Protein AF-A0A3E0KEQ8-F1 (afdb_monomer_lite)

Structure (mmCIF, N/CA/C/O backbone):
data_AF-A0A3E0KEQ8-F1
#
_entry.id   AF-A0A3E0KEQ8-F1
#
loop_
_atom_site.group_PDB
_atom_site.id
_atom_site.type_symbol
_atom_site.label_atom_id
_atom_site.label_alt_id
_atom_site.label_comp_id
_atom_site.label_asym_id
_atom_site.label_entity_id
_atom_site.label_seq_id
_atom_site.pdbx_PDB_ins_code
_atom_site.Cartn_x
_atom_site.Cartn_y
_atom_site.Cartn_z
_atom_site.occupancy
_atom_site.B_iso_or_equiv
_atom_site.auth_seq_id
_atom_site.auth_comp_id
_atom_site.auth_asym_id
_atom_site.auth_atom_id
_atom_site.pdbx_PDB_model_num
ATOM 1 N N . LEU A 1 1 ? 26.742 -0.609 -14.782 1.00 61.47 1 LEU A N 1
ATOM 2 C CA . LEU A 1 1 ? 26.482 -0.891 -13.347 1.00 61.47 1 LEU A CA 1
ATOM 3 C C . LEU A 1 1 ? 25.338 -0.067 -12.730 1.00 61.47 1 LEU A C 1
ATOM 5 O O . LEU A 1 1 ? 24.798 -0.522 -11.737 1.00 61.47 1 LEU A O 1
ATOM 9 N N . ALA A 1 2 ? 24.926 1.085 -13.286 1.00 75.31 2 ALA A N 1
ATOM 10 C CA . ALA A 1 2 ? 23.874 1.932 -12.689 1.00 75.31 2 ALA A CA 1
ATOM 11 C C . ALA A 1 2 ? 22.419 1.467 -12.941 1.00 75.31 2 ALA A C 1
ATOM 13 O O . ALA A 1 2 ? 21.533 1.713 -12.128 1.00 75.31 2 ALA A O 1
ATOM 14 N N . LEU A 1 3 ? 22.155 0.785 -14.061 1.00 77.69 3 LEU A N 1
ATOM 15 C CA . LEU A 1 3 ? 20.799 0.361 -14.437 1.00 77.69 3 LEU A CA 1
ATOM 16 C C . LEU A 1 3 ? 20.188 -0.688 -13.474 1.00 77.69 3 LEU A C 1
ATOM 18 O O . LEU A 1 3 ? 19.030 -0.529 -13.088 1.00 77.69 3 LEU A O 1
ATOM 22 N N . PRO A 1 4 ? 20.929 -1.722 -13.018 1.00 77.94 4 PRO A N 1
ATOM 23 C CA . PRO A 1 4 ? 20.417 -2.686 -12.039 1.00 77.94 4 PRO A CA 1
ATOM 24 C C . PRO A 1 4 ? 20.110 -2.058 -10.672 1.00 77.94 4 PRO A C 1
ATOM 26 O O . PRO A 1 4 ? 19.103 -2.392 -10.050 1.00 77.94 4 PRO A O 1
ATOM 29 N N . SER A 1 5 ? 20.939 -1.117 -10.213 1.00 79.50 5 SER A N 1
ATOM 30 C CA . SER A 1 5 ? 20.749 -0.420 -8.936 1.00 79.50 5 SER A CA 1
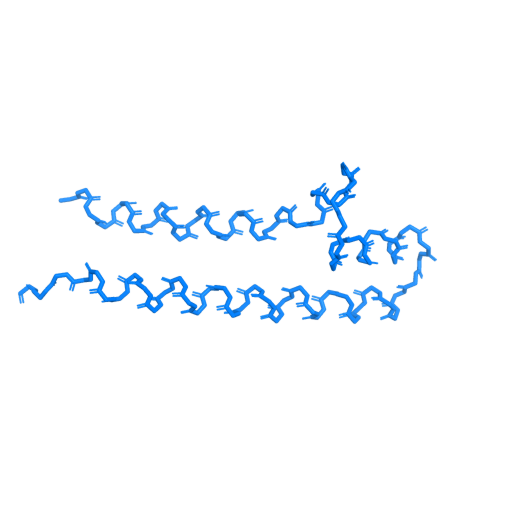ATOM 31 C C . SER A 1 5 ? 19.553 0.534 -8.962 1.00 79.50 5 SER A C 1
ATOM 33 O O . SER A 1 5 ? 18.809 0.590 -7.985 1.00 79.50 5 SER A O 1
ATOM 35 N N . LEU A 1 6 ? 19.289 1.203 -10.090 1.00 80.50 6 LEU A N 1
ATOM 36 C CA . LEU A 1 6 ? 18.061 1.987 -10.276 1.00 80.50 6 LEU A CA 1
ATOM 37 C C . LEU A 1 6 ? 16.799 1.110 -10.210 1.00 80.50 6 LEU A C 1
ATOM 39 O O . LEU A 1 6 ? 15.822 1.493 -9.570 1.00 80.50 6 LEU A O 1
ATOM 43 N N . ARG A 1 7 ? 16.827 -0.095 -10.798 1.00 75.38 7 ARG A N 1
ATOM 44 C CA . ARG A 1 7 ? 15.702 -1.051 -10.734 1.00 75.38 7 ARG A CA 1
ATOM 45 C C . ARG A 1 7 ? 15.434 -1.537 -9.309 1.00 75.38 7 ARG A C 1
ATOM 47 O O . ARG A 1 7 ? 14.280 -1.571 -8.885 1.00 75.38 7 ARG A O 1
ATOM 54 N N . ALA A 1 8 ? 16.489 -1.868 -8.564 1.00 80.50 8 ALA A N 1
ATOM 55 C CA . ALA A 1 8 ? 16.371 -2.245 -7.157 1.00 80.50 8 ALA A CA 1
ATOM 56 C C . ALA A 1 8 ? 15.793 -1.098 -6.308 1.00 80.50 8 ALA A C 1
ATOM 58 O O . ALA A 1 8 ? 14.930 -1.338 -5.463 1.00 80.50 8 ALA A O 1
ATOM 59 N N . GLY A 1 9 ? 16.215 0.142 -6.587 1.00 83.31 9 GLY A N 1
ATOM 60 C CA . GLY A 1 9 ? 15.692 1.347 -5.945 1.00 83.31 9 GLY A CA 1
ATOM 61 C C . GLY A 1 9 ? 14.197 1.550 -6.192 1.00 83.31 9 GLY A C 1
ATOM 62 O O . GLY A 1 9 ? 13.443 1.682 -5.234 1.00 83.31 9 GLY A O 1
ATOM 63 N N . VAL A 1 10 ? 13.744 1.495 -7.452 1.00 82.81 10 VAL A N 1
ATOM 64 C CA . VAL A 1 10 ? 12.316 1.647 -7.800 1.00 82.81 10 VAL A CA 1
ATOM 65 C C . VAL A 1 10 ? 11.461 0.585 -7.111 1.00 82.81 10 VAL A C 1
ATOM 67 O O . VAL A 1 10 ? 10.457 0.923 -6.489 1.00 82.81 10 VAL A O 1
ATOM 70 N N . ASN A 1 11 ? 11.886 -0.681 -7.151 1.00 82.56 11 ASN A N 1
ATOM 71 C CA . ASN A 1 11 ? 11.163 -1.763 -6.488 1.00 82.56 11 ASN A CA 1
ATOM 72 C C . ASN A 1 11 ? 11.052 -1.531 -4.970 1.00 82.56 11 ASN A C 1
ATOM 74 O O . ASN A 1 11 ? 9.978 -1.679 -4.389 1.00 82.56 11 ASN A O 1
ATOM 78 N N . GLN A 1 12 ? 12.140 -1.100 -4.319 1.00 82.38 12 GLN A N 1
ATOM 79 C CA . GLN A 1 12 ? 12.114 -0.778 -2.890 1.00 82.38 12 GLN A CA 1
ATOM 80 C C . GLN A 1 12 ? 11.227 0.424 -2.563 1.00 82.38 12 GLN A C 1
ATOM 82 O O . GLN A 1 12 ? 10.518 0.386 -1.556 1.00 82.38 12 GLN A O 1
ATOM 87 N N . THR A 1 13 ? 11.242 1.477 -3.381 1.00 85.12 13 THR A N 1
ATOM 88 C CA . THR A 1 13 ? 10.396 2.655 -3.161 1.00 85.12 13 THR A CA 1
ATOM 89 C C . THR A 1 13 ? 8.919 2.298 -3.269 1.00 85.12 13 THR A C 1
ATOM 91 O O . THR A 1 13 ? 8.150 2.695 -2.396 1.00 85.12 13 THR A O 1
ATOM 94 N N . THR A 1 14 ? 8.519 1.501 -4.264 1.00 83.12 14 THR A N 1
ATOM 95 C CA . THR A 1 14 ? 7.130 1.035 -4.396 1.00 83.12 14 THR A CA 1
ATOM 96 C C . THR A 1 14 ? 6.707 0.203 -3.188 1.00 83.12 14 THR A C 1
ATOM 98 O O . THR A 1 14 ? 5.672 0.479 -2.584 1.00 83.12 14 THR A O 1
ATOM 101 N N . MET A 1 15 ? 7.539 -0.75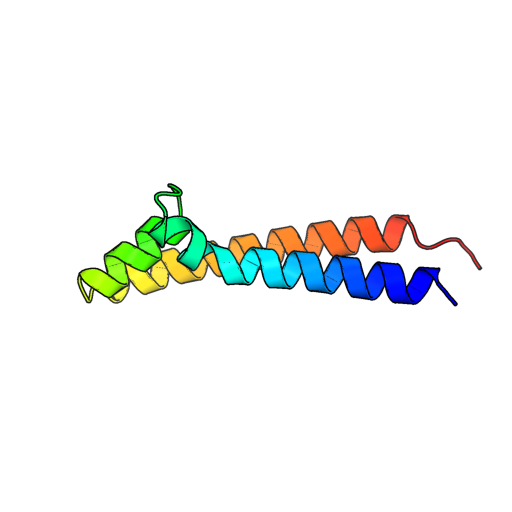3 -2.766 1.00 82.94 15 MET A N 1
ATOM 102 C CA . MET A 1 15 ? 7.247 -1.586 -1.595 1.00 82.94 15 MET A CA 1
ATOM 103 C C . MET A 1 15 ? 7.154 -0.759 -0.303 1.00 82.94 15 MET A C 1
ATOM 105 O O . MET A 1 15 ? 6.242 -0.966 0.498 1.00 82.94 15 MET A O 1
ATOM 109 N N . ARG A 1 16 ? 8.044 0.228 -0.109 1.00 82.62 16 ARG A N 1
ATOM 110 C CA . ARG A 1 16 ? 7.971 1.147 1.041 1.00 82.62 16 ARG A CA 1
ATOM 111 C C . ARG A 1 16 ? 6.743 2.051 1.003 1.00 82.62 16 ARG A C 1
ATOM 113 O O . ARG A 1 16 ? 6.166 2.306 2.055 1.00 82.62 16 ARG A O 1
ATOM 120 N N . ALA A 1 17 ? 6.341 2.532 -0.171 1.00 82.50 17 ALA A N 1
ATOM 121 C CA . ALA A 1 17 ? 5.151 3.366 -0.312 1.00 82.50 17 ALA A CA 1
ATOM 122 C C . ALA A 1 17 ? 3.877 2.594 0.068 1.00 82.50 17 ALA A C 1
ATOM 124 O O . ALA A 1 17 ? 3.025 3.130 0.773 1.00 82.50 17 ALA A O 1
ATOM 125 N N . LEU A 1 18 ? 3.781 1.317 -0.317 1.00 80.69 18 LEU A N 1
ATOM 126 C CA . LEU A 1 18 ? 2.655 0.448 0.040 1.00 80.69 18 LEU A CA 1
ATOM 127 C C . LEU A 1 18 ? 2.600 0.142 1.544 1.00 80.69 18 LEU A C 1
ATOM 129 O O . LEU A 1 18 ? 1.520 0.143 2.131 1.00 80.69 18 LEU A O 1
ATOM 133 N N . ALA A 1 19 ? 3.755 -0.037 2.192 1.00 82.19 19 ALA A N 1
ATOM 134 C CA . ALA A 1 19 ? 3.830 -0.233 3.643 1.00 82.19 19 ALA A CA 1
ATOM 135 C C . ALA A 1 19 ? 3.326 0.983 4.449 1.00 82.19 19 ALA A C 1
ATOM 137 O O . ALA A 1 19 ? 2.896 0.836 5.591 1.00 82.19 19 ALA A O 1
ATOM 138 N N . MET A 1 20 ? 3.344 2.180 3.856 1.00 89.12 20 MET A N 1
ATOM 139 C CA . MET A 1 20 ? 2.931 3.426 4.510 1.00 89.12 20 MET A CA 1
ATOM 140 C C . MET A 1 20 ? 1.433 3.735 4.391 1.00 89.12 20 MET A C 1
ATOM 142 O O . MET A 1 20 ? 0.994 4.767 4.899 1.00 89.12 20 MET A O 1
ATOM 146 N N . VAL A 1 21 ? 0.624 2.867 3.771 1.00 86.12 21 VAL A N 1
ATOM 147 C CA . VAL A 1 21 ? -0.795 3.170 3.506 1.00 86.12 21 VAL A CA 1
ATOM 148 C C . VAL A 1 21 ? -1.609 3.405 4.788 1.00 86.12 21 VAL A C 1
ATOM 150 O O . VAL A 1 21 ? -2.458 4.290 4.821 1.00 86.12 21 VAL A O 1
ATOM 153 N N . VAL A 1 22 ? -1.311 2.674 5.869 1.00 87.19 22 VAL A N 1
ATOM 154 C CA . VAL A 1 22 ? -1.995 2.827 7.169 1.00 87.19 22 VAL A CA 1
ATOM 155 C C . VAL A 1 22 ? -1.559 4.114 7.871 1.00 87.19 22 VAL A C 1
ATOM 157 O O . VAL A 1 22 ? -2.378 4.826 8.445 1.00 87.19 22 VAL A O 1
ATOM 160 N N . VAL A 1 23 ? -0.270 4.451 7.781 1.00 88.88 23 VAL A N 1
ATOM 161 C CA . VAL A 1 23 ? 0.279 5.674 8.384 1.00 88.88 23 VAL A CA 1
ATOM 162 C C . VAL A 1 23 ? -0.281 6.916 7.692 1.00 88.88 23 VAL A C 1
ATOM 164 O O . VAL A 1 23 ? -0.624 7.885 8.363 1.00 88.88 23 VAL A O 1
ATOM 167 N N . ALA A 1 24 ? -0.449 6.881 6.367 1.00 90.31 24 ALA A N 1
ATOM 168 C CA . ALA A 1 24 ? -1.084 7.968 5.623 1.00 90.31 24 ALA A CA 1
ATOM 169 C C . ALA A 1 24 ? -2.508 8.257 6.134 1.00 90.31 24 ALA A C 1
ATOM 171 O O . ALA A 1 24 ? -2.904 9.418 6.256 1.00 90.31 24 ALA A O 1
ATOM 172 N N . SER A 1 25 ? -3.259 7.218 6.506 1.00 90.81 25 SER A N 1
ATOM 173 C CA . SER A 1 25 ? -4.604 7.368 7.065 1.00 90.81 25 SER A CA 1
ATOM 174 C C . SER A 1 25 ? -4.632 7.992 8.459 1.00 90.81 25 SER A C 1
ATOM 176 O O . SER A 1 25 ? -5.610 8.652 8.797 1.00 90.81 25 SER A O 1
ATOM 178 N N . MET A 1 26 ? -3.545 7.909 9.234 1.00 90.81 26 MET A N 1
ATOM 179 C CA . MET A 1 26 ? -3.431 8.628 10.513 1.00 90.81 26 MET A CA 1
ATOM 180 C C . MET A 1 26 ? -3.366 10.156 10.336 1.00 90.81 26 MET A C 1
ATOM 182 O O . MET A 1 26 ? -3.671 10.887 11.273 1.00 90.81 26 MET A O 1
ATOM 186 N N . ILE A 1 27 ? -2.997 10.645 9.145 1.00 92.25 27 ILE A N 1
ATOM 187 C CA . ILE A 1 27 ? -2.907 12.080 8.805 1.00 92.25 27 ILE A CA 1
ATOM 188 C C . ILE A 1 27 ? -4.148 12.534 7.999 1.00 92.25 27 ILE A C 1
ATOM 190 O O . ILE A 1 27 ? -4.175 13.616 7.421 1.00 92.25 27 ILE A O 1
ATOM 194 N N . GLY A 1 28 ? -5.205 11.713 7.950 1.00 87.56 28 GLY A N 1
ATOM 195 C CA . GLY A 1 28 ? -6.479 12.054 7.305 1.00 87.56 28 GLY A CA 1
ATOM 196 C C . GLY A 1 28 ? -6.617 11.607 5.847 1.00 87.56 28 GLY A C 1
ATOM 197 O O . GLY A 1 28 ? -7.555 12.030 5.168 1.00 87.56 28 GLY A O 1
ATOM 198 N N . ALA A 1 29 ? -5.723 10.750 5.340 1.00 90.50 29 ALA A N 1
ATOM 199 C CA . ALA A 1 29 ? -5.920 10.127 4.033 1.00 90.50 29 ALA A CA 1
ATOM 200 C C . ALA A 1 29 ? -7.085 9.121 4.081 1.00 90.50 29 ALA A C 1
ATOM 202 O O . ALA A 1 29 ? -7.034 8.121 4.803 1.00 90.50 29 ALA A O 1
ATOM 203 N N . ARG A 1 30 ? -8.120 9.382 3.278 1.00 89.75 30 ARG A N 1
ATOM 204 C CA . ARG A 1 30 ? -9.304 8.520 3.154 1.00 89.75 30 ARG A CA 1
ATOM 205 C C . ARG A 1 30 ? -9.006 7.276 2.321 1.00 89.75 30 ARG A C 1
ATOM 207 O O . ARG A 1 30 ? -8.227 7.342 1.369 1.00 89.75 30 ARG A O 1
ATOM 214 N N . GLY A 1 31 ? -9.677 6.166 2.624 1.00 90.31 31 GLY A N 1
ATOM 215 C CA . GLY A 1 31 ? -9.608 4.933 1.829 1.00 90.31 31 GLY A CA 1
ATOM 216 C C . GLY A 1 31 ? -9.415 3.674 2.670 1.00 90.31 31 GLY A C 1
ATOM 217 O O . GLY A 1 31 ? -9.766 3.636 3.840 1.00 90.31 31 GLY A O 1
ATOM 218 N N . VAL A 1 32 ? -8.835 2.623 2.082 1.00 89.25 32 VAL A N 1
ATOM 219 C CA . VAL A 1 32 ? -8.723 1.307 2.747 1.00 89.25 32 VAL A CA 1
ATOM 220 C C . VAL A 1 32 ? -7.842 1.357 4.008 1.00 89.25 32 VAL A C 1
ATOM 222 O O . VAL A 1 32 ? -8.113 0.657 4.978 1.00 89.25 32 VAL A O 1
ATOM 225 N N . GLY A 1 33 ? -6.825 2.227 4.046 1.00 90.94 33 GLY A N 1
ATOM 226 C CA . GLY A 1 33 ? -5.999 2.429 5.244 1.00 90.94 33 GLY A CA 1
ATOM 227 C C . GLY A 1 33 ? -6.769 3.021 6.435 1.00 90.94 33 GLY A C 1
ATOM 228 O O . GLY A 1 33 ? -6.441 2.725 7.582 1.00 90.94 33 GLY A O 1
ATOM 229 N N . GLU A 1 34 ? -7.824 3.800 6.173 1.00 93.62 34 GLU A N 1
ATOM 230 C CA . GLU A 1 34 ? -8.701 4.385 7.195 1.00 93.62 34 GLU A CA 1
ATOM 231 C C . GLU A 1 34 ? -9.531 3.291 7.867 1.00 93.62 34 GLU A C 1
ATOM 233 O O . GLU A 1 34 ? -9.627 3.244 9.089 1.00 93.62 34 GLU A O 1
ATOM 238 N N . GLU A 1 35 ? -10.056 2.357 7.076 1.00 93.50 35 GLU A N 1
ATOM 239 C CA . GLU A 1 35 ? -10.809 1.198 7.559 1.00 93.50 35 GLU A CA 1
ATOM 240 C C . GLU A 1 35 ? -9.956 0.296 8.464 1.00 93.50 35 GLU A C 1
ATOM 242 O O . GLU A 1 35 ? -10.401 -0.108 9.542 1.00 93.50 35 GLU A O 1
ATOM 247 N N . VAL A 1 36 ? -8.692 0.063 8.091 1.00 93.38 36 VAL A N 1
ATOM 248 C CA . VAL A 1 36 ? -7.722 -0.642 8.946 1.00 93.38 36 VAL A CA 1
ATOM 249 C C . VAL A 1 36 ? -7.500 0.129 10.252 1.00 93.38 36 VAL A C 1
ATOM 251 O O . VAL A 1 36 ? -7.604 -0.447 11.333 1.00 93.38 36 VAL A O 1
ATOM 254 N N . LEU A 1 37 ? -7.263 1.441 10.190 1.00 93.50 37 LEU A N 1
ATOM 255 C CA . LEU A 1 37 ? -7.038 2.258 11.385 1.00 93.50 37 LEU A CA 1
ATOM 256 C C . LEU A 1 37 ? -8.262 2.286 12.319 1.00 93.50 37 LEU A C 1
ATOM 258 O O . LEU A 1 37 ? -8.124 2.169 13.540 1.00 93.50 37 LEU A O 1
ATOM 262 N N . LEU A 1 38 ? -9.468 2.394 11.761 1.00 93.56 38 LEU A N 1
ATOM 263 C CA . LEU A 1 38 ? -10.725 2.385 12.510 1.00 93.56 38 LEU A CA 1
ATOM 264 C C . LEU A 1 38 ? -10.982 1.031 13.169 1.00 93.56 38 LEU A C 1
ATOM 266 O O . LEU A 1 38 ? -11.411 0.989 14.321 1.00 93.56 38 LEU A O 1
ATOM 270 N N . SER A 1 39 ? -10.700 -0.065 12.465 1.00 94.25 39 SER A N 1
ATOM 271 C CA . SER A 1 39 ? -10.866 -1.421 12.993 1.00 94.25 39 SER A CA 1
ATOM 272 C C . SER A 1 39 ? -9.945 -1.699 14.185 1.00 94.25 39 SER A C 1
ATOM 274 O O . SER A 1 39 ? -10.407 -2.220 15.199 1.00 94.25 39 SER A O 1
ATOM 276 N N . ILE A 1 40 ? -8.687 -1.240 14.129 1.00 93.31 40 ILE A N 1
ATOM 277 C CA . ILE A 1 40 ? -7.743 -1.298 15.256 1.00 93.31 40 ILE A CA 1
ATOM 278 C C . ILE A 1 40 ? -8.278 -0.469 16.427 1.00 93.31 40 ILE A C 1
ATOM 280 O O . ILE A 1 40 ? -8.336 -0.954 17.555 1.00 93.31 40 ILE A O 1
ATOM 284 N N . THR A 1 41 ? -8.722 0.760 16.154 1.00 92.12 41 THR A N 1
ATOM 285 C CA . THR A 1 41 ? -9.243 1.674 17.183 1.00 92.12 41 THR A CA 1
ATOM 286 C C . THR A 1 41 ? -10.482 1.114 17.890 1.00 92.12 41 THR A C 1
ATOM 288 O O . THR A 1 41 ? -10.671 1.338 19.083 1.00 92.12 41 THR A O 1
ATOM 291 N N . ARG A 1 42 ? -11.335 0.383 17.165 1.00 95.25 42 ARG A N 1
ATOM 292 C CA . ARG A 1 42 ? -12.588 -0.199 17.675 1.00 95.25 42 ARG A CA 1
ATOM 293 C C . ARG A 1 42 ? -12.449 -1.646 18.150 1.00 95.25 42 ARG A C 1
ATOM 295 O O . ARG A 1 42 ? -13.444 -2.212 18.590 1.00 95.25 42 ARG A O 1
ATOM 302 N N . LEU A 1 43 ? -11.251 -2.235 18.061 1.00 94.06 43 LEU A N 1
ATOM 303 C CA . LEU A 1 43 ? -10.994 -3.659 18.326 1.00 94.06 43 LEU A CA 1
ATOM 304 C C . LEU A 1 43 ? -11.899 -4.598 17.499 1.00 94.06 43 LEU A C 1
ATOM 306 O O . LEU A 1 43 ? -12.241 -5.700 17.926 1.00 94.06 43 LEU A O 1
ATOM 310 N N . ASP A 1 44 ? -12.275 -4.164 16.296 1.00 95.25 44 ASP A N 1
ATOM 311 C CA . ASP A 1 44 ? -13.122 -4.914 15.370 1.00 95.25 44 ASP A CA 1
ATOM 312 C C . ASP A 1 44 ? -12.248 -5.747 14.425 1.00 95.25 44 ASP A C 1
ATOM 314 O O . ASP A 1 44 ? -11.820 -5.302 13.358 1.00 95.25 44 ASP A O 1
ATOM 318 N N . ILE A 1 45 ? -11.956 -6.977 14.846 1.00 92.62 45 ILE A N 1
ATOM 319 C CA . ILE A 1 45 ? -11.065 -7.888 14.117 1.00 92.62 45 ILE A CA 1
ATOM 320 C C . ILE A 1 45 ? -11.660 -8.285 12.761 1.00 92.62 45 ILE A C 1
ATOM 322 O O . ILE A 1 45 ? -10.913 -8.429 11.794 1.00 92.62 45 ILE A O 1
ATO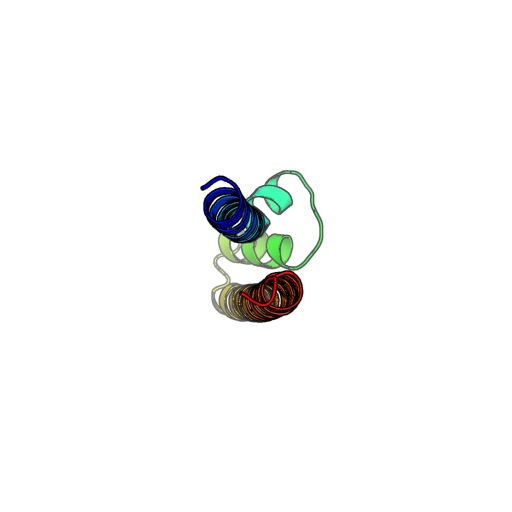M 326 N N . GLY A 1 46 ? -12.985 -8.446 12.668 1.00 94.94 46 GLY A N 1
ATOM 327 C CA . GLY A 1 46 ? -13.648 -8.852 11.426 1.00 94.94 46 GLY A CA 1
ATOM 328 C C . GLY A 1 46 ? -13.445 -7.810 10.331 1.00 94.94 46 GLY A C 1
ATOM 329 O O . GLY A 1 46 ? -12.940 -8.123 9.250 1.00 94.94 46 GLY A O 1
ATOM 330 N N . ARG A 1 47 ? -13.731 -6.547 10.660 1.00 93.56 47 ARG A N 1
ATOM 331 C CA . ARG A 1 47 ? -13.519 -5.413 9.754 1.00 93.56 47 ARG A CA 1
ATOM 332 C C . ARG A 1 47 ? -12.038 -5.188 9.444 1.00 93.56 47 ARG A C 1
ATOM 334 O O . ARG A 1 47 ? -11.687 -4.883 8.307 1.00 93.56 47 ARG A O 1
ATOM 341 N N . GLY A 1 48 ? -11.161 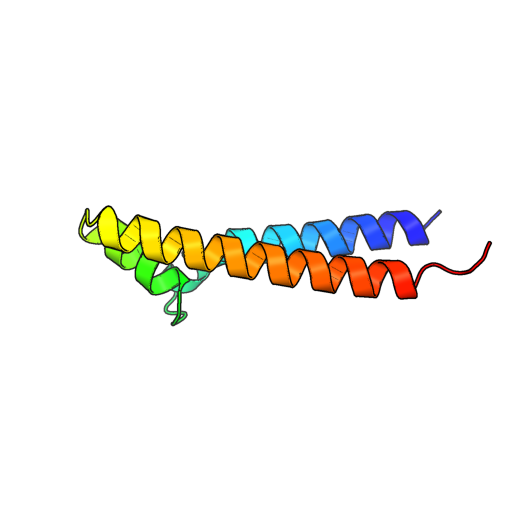-5.383 10.430 1.00 93.12 48 GLY A N 1
ATOM 342 C CA . GLY A 1 48 ? -9.715 -5.259 10.238 1.00 93.12 48 GLY A CA 1
ATOM 343 C C . GLY A 1 48 ? -9.131 -6.329 9.322 1.00 93.12 48 GLY A C 1
ATOM 344 O O . GLY A 1 48 ? -8.240 -6.036 8.525 1.00 93.12 48 GLY A O 1
ATOM 345 N N . PHE A 1 49 ? -9.666 -7.548 9.377 1.00 94.75 49 PHE A N 1
ATOM 346 C CA . PHE A 1 49 ? -9.265 -8.633 8.489 1.00 94.75 49 PHE A CA 1
AT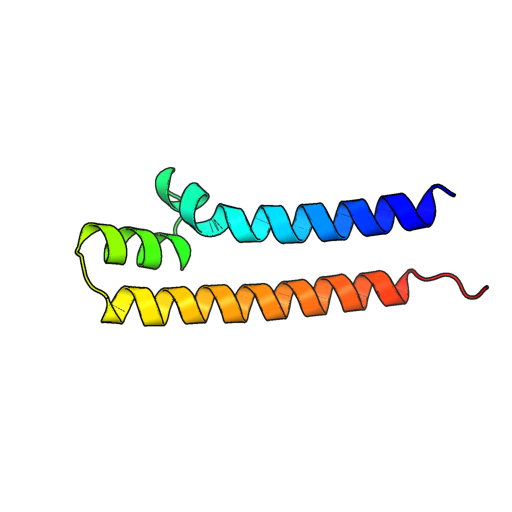OM 347 C C . PHE A 1 49 ? -9.689 -8.368 7.041 1.00 94.75 49 PHE A C 1
ATOM 349 O O . PHE A 1 49 ? -8.858 -8.479 6.141 1.00 94.75 49 PHE A O 1
ATOM 356 N N . GLU A 1 50 ? -10.943 -7.962 6.816 1.00 94.88 50 GLU A N 1
ATOM 357 C CA . GLU A 1 50 ? -11.451 -7.610 5.483 1.00 94.88 50 GLU A CA 1
ATOM 358 C C . GLU A 1 50 ? -10.647 -6.457 4.862 1.00 94.88 50 GLU A C 1
ATOM 360 O O . GLU A 1 50 ? -10.149 -6.570 3.737 1.00 94.88 50 GLU A O 1
ATOM 365 N N . ALA A 1 51 ? -10.439 -5.378 5.623 1.00 93.38 51 ALA A N 1
ATOM 366 C CA . ALA A 1 51 ? -9.665 -4.228 5.170 1.00 93.38 51 ALA A CA 1
ATOM 367 C C . ALA A 1 51 ? -8.192 -4.594 4.905 1.00 93.38 51 ALA A C 1
ATOM 369 O O . ALA A 1 51 ? -7.620 -4.181 3.894 1.00 93.38 51 ALA A O 1
ATOM 370 N N . GLY A 1 52 ? -7.580 -5.421 5.760 1.00 91.88 52 GLY A N 1
ATOM 371 C CA . GLY A 1 52 ? -6.220 -5.925 5.561 1.00 91.88 52 GLY A CA 1
ATOM 372 C C . GLY A 1 52 ? -6.077 -6.759 4.284 1.00 91.88 52 GLY A C 1
ATOM 373 O O . GLY A 1 52 ? -5.133 -6.557 3.519 1.00 91.88 52 GLY A O 1
ATOM 374 N N . LEU A 1 53 ? -7.040 -7.642 4.002 1.00 94.75 53 LEU A N 1
ATOM 375 C CA . LEU A 1 53 ? -7.083 -8.433 2.767 1.00 94.75 53 LEU A CA 1
ATOM 376 C C . LEU A 1 53 ? -7.187 -7.546 1.524 1.00 94.75 53 LEU A C 1
ATOM 378 O O . LEU A 1 53 ? -6.479 -7.781 0.542 1.00 94.75 53 LEU A O 1
ATOM 382 N N . ALA A 1 54 ? -8.010 -6.498 1.581 1.00 93.25 54 ALA A N 1
ATOM 383 C CA . ALA A 1 54 ? -8.128 -5.524 0.502 1.00 93.25 54 ALA A CA 1
ATOM 384 C C . ALA A 1 54 ? -6.803 -4.780 0.247 1.00 93.25 54 ALA A C 1
ATOM 386 O O . ALA A 1 54 ? -6.399 -4.625 -0.909 1.00 93.25 54 ALA A O 1
ATOM 387 N N . VAL A 1 55 ? -6.082 -4.380 1.304 1.00 91.19 55 VAL A N 1
ATOM 388 C CA . VAL A 1 55 ? -4.747 -3.761 1.178 1.00 91.19 55 VAL A CA 1
ATOM 389 C C . VAL A 1 55 ? -3.745 -4.726 0.544 1.00 91.19 55 VAL A C 1
ATOM 391 O O . VAL A 1 55 ? -3.025 -4.335 -0.375 1.00 91.19 55 VAL A O 1
ATOM 394 N N . VAL A 1 56 ? -3.704 -5.985 0.991 1.00 91.88 56 VAL A N 1
ATOM 395 C CA . VAL A 1 56 ? -2.789 -7.002 0.443 1.00 91.88 56 VAL A CA 1
ATOM 396 C C . VAL A 1 56 ? -3.080 -7.262 -1.035 1.00 91.88 56 VAL A C 1
ATOM 398 O O . VAL A 1 56 ? -2.152 -7.287 -1.844 1.00 91.88 56 VAL A O 1
ATOM 401 N N . ALA A 1 57 ? -4.352 -7.401 -1.415 1.00 93.19 57 ALA A N 1
ATOM 402 C CA . ALA A 1 57 ? -4.744 -7.589 -2.809 1.00 93.19 57 ALA A CA 1
ATOM 403 C C . ALA A 1 57 ? -4.292 -6.410 -3.686 1.00 93.19 57 ALA A C 1
ATOM 405 O O . ALA A 1 57 ? -3.696 -6.619 -4.745 1.00 93.19 57 ALA A O 1
ATOM 406 N N . LEU A 1 58 ? -4.499 -5.173 -3.221 1.00 90.31 58 LEU A N 1
ATOM 407 C CA . LEU A 1 58 ? -4.047 -3.974 -3.927 1.00 90.31 58 LEU A CA 1
ATOM 408 C C . LEU A 1 58 ? -2.516 -3.926 -4.048 1.00 90.31 58 LEU A C 1
ATOM 410 O O . LEU A 1 58 ? -1.994 -3.625 -5.122 1.00 90.31 58 LEU A O 1
ATOM 414 N N . ALA A 1 59 ? -1.797 -4.267 -2.977 1.00 88.75 59 ALA A N 1
ATOM 415 C CA . ALA A 1 59 ? -0.340 -4.313 -2.973 1.00 88.75 59 ALA A CA 1
ATOM 416 C C . ALA A 1 59 ? 0.203 -5.325 -3.995 1.00 88.75 59 ALA A C 1
ATOM 418 O O . ALA A 1 59 ? 1.124 -4.994 -4.739 1.00 88.75 59 ALA A O 1
ATOM 419 N N . ILE A 1 60 ? -0.405 -6.513 -4.099 1.00 89.88 60 ILE A N 1
ATOM 420 C CA . ILE A 1 60 ? -0.035 -7.533 -5.095 1.00 89.88 60 ILE A CA 1
ATOM 421 C C . ILE A 1 60 ? -0.272 -7.023 -6.520 1.00 89.88 60 ILE A C 1
ATOM 423 O O . ILE A 1 60 ? 0.563 -7.239 -7.398 1.00 89.88 60 ILE A O 1
ATOM 427 N N . VAL A 1 61 ? -1.397 -6.347 -6.772 1.00 91.31 61 VAL A N 1
ATOM 428 C CA . VAL A 1 61 ? -1.699 -5.784 -8.098 1.00 91.31 61 VAL A CA 1
ATOM 429 C C . VAL A 1 61 ? -0.675 -4.715 -8.476 1.00 91.31 61 VAL A C 1
ATOM 431 O O . VAL A 1 61 ? -0.143 -4.746 -9.587 1.00 91.31 61 VAL A O 1
ATOM 434 N N . ILE A 1 62 ? -0.359 -3.801 -7.557 1.00 88.31 62 ILE A N 1
ATOM 435 C CA . ILE A 1 62 ? 0.630 -2.745 -7.795 1.00 88.31 62 ILE A CA 1
ATOM 436 C C . ILE A 1 62 ? 2.016 -3.353 -8.033 1.00 88.31 62 ILE A C 1
ATOM 438 O O . ILE A 1 62 ? 2.654 -3.008 -9.025 1.00 88.31 62 ILE A O 1
ATOM 442 N N . ASP A 1 63 ? 2.444 -4.307 -7.206 1.00 85.38 63 ASP A N 1
ATOM 443 C CA . ASP A 1 63 ? 3.715 -5.022 -7.376 1.00 85.38 63 ASP A CA 1
ATOM 444 C C . ASP A 1 63 ? 3.804 -5.713 -8.750 1.00 85.38 63 ASP A C 1
ATOM 446 O O . ASP A 1 63 ? 4.778 -5.541 -9.489 1.00 85.38 63 ASP A O 1
ATOM 450 N N . ARG A 1 64 ? 2.738 -6.408 -9.169 1.00 86.62 64 ARG A N 1
ATOM 451 C CA . ARG A 1 64 ? 2.653 -7.055 -10.491 1.00 86.62 64 ARG A CA 1
ATOM 452 C C . ARG A 1 64 ? 2.781 -6.055 -11.638 1.00 86.62 64 ARG A C 1
ATOM 454 O O . ARG A 1 64 ? 3.492 -6.335 -12.607 1.00 86.62 64 ARG A O 1
ATOM 461 N N . LEU A 1 65 ? 2.114 -4.905 -11.544 1.00 87.88 65 LEU A N 1
ATOM 462 C CA . LEU A 1 65 ? 2.196 -3.846 -12.553 1.00 87.88 65 LEU A CA 1
ATOM 463 C C . LEU A 1 65 ? 3.601 -3.236 -12.604 1.00 87.88 65 LEU A C 1
ATOM 465 O O . LEU A 1 65 ? 4.164 -3.095 -13.691 1.00 87.88 65 LEU A O 1
ATOM 469 N N . THR A 1 66 ? 4.200 -2.942 -11.448 1.00 83.81 66 THR A N 1
ATOM 470 C CA . THR A 1 66 ? 5.562 -2.401 -11.351 1.00 83.81 66 THR A CA 1
ATOM 471 C C . THR A 1 66 ? 6.585 -3.362 -11.947 1.00 83.81 66 THR A C 1
ATOM 473 O O . THR A 1 66 ? 7.410 -2.943 -12.760 1.00 83.81 66 THR A O 1
ATOM 476 N N . GLN A 1 67 ? 6.501 -4.658 -11.636 1.00 80.50 67 GLN A N 1
ATOM 477 C CA . GLN A 1 67 ? 7.372 -5.672 -12.234 1.00 80.50 67 GLN A CA 1
ATOM 478 C C . GLN A 1 67 ? 7.142 -5.820 -13.744 1.00 80.50 67 GLN A C 1
ATOM 480 O O . GLN A 1 67 ? 8.104 -5.961 -14.499 1.00 80.50 67 GLN A O 1
ATOM 485 N N . GLY A 1 68 ? 5.889 -5.760 -14.208 1.00 82.69 68 GLY A N 1
ATOM 486 C CA . GLY A 1 68 ? 5.550 -5.810 -15.633 1.00 82.69 68 GLY A CA 1
ATOM 487 C C . GLY A 1 68 ? 6.150 -4.647 -16.428 1.00 82.69 68 GLY A C 1
ATOM 488 O O . GLY A 1 68 ? 6.718 -4.857 -17.502 1.00 82.69 68 GLY A O 1
ATOM 489 N N . VAL A 1 69 ? 6.097 -3.431 -15.879 1.00 79.81 69 VAL A N 1
ATOM 490 C CA . VAL A 1 69 ? 6.757 -2.253 -16.462 1.00 79.81 69 VAL A CA 1
ATOM 491 C C . VAL A 1 69 ? 8.278 -2.403 -16.400 1.00 79.81 69 VAL A C 1
ATOM 493 O O . VAL A 1 69 ? 8.952 -2.198 -17.408 1.00 79.81 69 VAL A O 1
ATOM 496 N N . ALA A 1 70 ? 8.829 -2.834 -15.264 1.00 73.94 70 ALA A N 1
ATOM 497 C CA . ALA A 1 70 ? 10.269 -3.011 -15.090 1.00 73.94 70 ALA A CA 1
ATOM 498 C C . ALA A 1 70 ? 10.878 -4.052 -16.049 1.00 73.94 70 ALA A C 1
ATOM 500 O O . ALA A 1 70 ? 12.029 -3.892 -16.450 1.00 73.94 70 ALA A O 1
ATOM 501 N N . ARG A 1 71 ? 10.124 -5.094 -16.435 1.00 71.94 71 ARG A N 1
ATOM 502 C CA . ARG A 1 71 ? 10.538 -6.086 -17.448 1.00 71.94 71 ARG A CA 1
ATOM 503 C C . ARG A 1 71 ? 10.518 -5.533 -18.876 1.00 71.94 71 ARG A C 1
ATOM 505 O O . ARG A 1 71 ? 11.336 -5.940 -19.686 1.00 71.94 71 ARG A O 1
ATOM 512 N N . ARG A 1 72 ? 9.619 -4.596 -19.205 1.00 69.75 72 ARG A N 1
ATOM 513 C CA . ARG A 1 72 ? 9.589 -3.958 -20.541 1.00 69.75 72 ARG A CA 1
ATOM 514 C C . ARG A 1 72 ? 10.774 -3.030 -20.796 1.00 69.75 72 ARG A C 1
ATOM 516 O O . ARG A 1 72 ? 11.154 -2.845 -21.943 1.00 69.75 72 ARG A O 1
ATOM 523 N N . PHE A 1 73 ? 11.325 -2.437 -19.743 1.00 65.88 73 PHE A N 1
ATOM 524 C CA . PHE A 1 73 ? 12.500 -1.567 -19.823 1.00 65.88 73 PHE A CA 1
ATOM 525 C C . PHE A 1 73 ? 13.827 -2.334 -19.765 1.00 65.88 73 PHE A C 1
ATOM 527 O O . PHE A 1 73 ? 14.882 -1.710 -19.687 1.00 65.88 73 PHE A O 1
ATOM 534 N N . GLU A 1 74 ? 13.792 -3.668 -19.783 1.00 62.47 74 GLU A N 1
ATOM 535 C CA . GLU A 1 74 ? 14.982 -4.506 -19.856 1.00 62.47 74 GLU A CA 1
ATOM 536 C C . GLU A 1 74 ? 15.518 -4.448 -21.298 1.00 62.47 74 GLU A C 1
ATOM 538 O O . GLU A 1 74 ? 14.849 -4.938 -22.211 1.00 62.47 74 GLU A O 1
ATOM 543 N N . PRO A 1 75 ? 16.666 -3.784 -21.549 1.00 55.28 75 PRO A N 1
ATOM 544 C CA . PRO A 1 75 ? 17.240 -3.740 -22.886 1.00 55.28 75 PRO A CA 1
ATOM 545 C C . PRO A 1 75 ? 17.603 -5.171 -23.301 1.00 55.28 75 PRO A C 1
ATOM 547 O O . PRO A 1 75 ? 18.122 -5.910 -22.457 1.00 55.28 75 PRO A O 1
ATOM 550 N N . PRO A 1 76 ? 17.361 -5.575 -24.562 1.00 58.56 76 PRO A N 1
ATOM 551 C CA . PRO A 1 76 ? 17.901 -6.828 -25.060 1.00 58.56 76 PRO A CA 1
ATOM 552 C C . PRO A 1 76 ? 19.426 -6.697 -25.012 1.00 58.56 76 PRO A C 1
ATOM 554 O O . PRO A 1 76 ? 19.988 -5.787 -25.625 1.00 58.56 76 PRO A O 1
ATOM 557 N N . VAL A 1 77 ? 20.067 -7.528 -24.193 1.00 60.56 77 VAL A N 1
ATOM 558 C CA . VAL A 1 77 ? 21.520 -7.720 -24.241 1.00 60.56 77 VAL A CA 1
ATOM 559 C C . VAL A 1 77 ? 21.888 -8.549 -25.458 1.00 60.56 77 VAL A C 1
ATOM 561 O O . VAL A 1 77 ? 21.129 -9.497 -25.766 1.00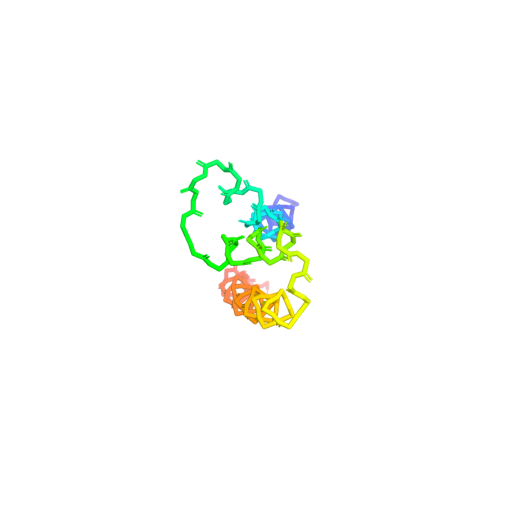 60.56 77 VAL A O 1
#

pLDDT: mean 85.34, std 9.43, range [55.28, 95.25]

Sequence (77 aa):
LALPSLRAGVNQTTMRALAMVVVASMIGARGVGEEVLLSITRLDIGRGFEAGLAVVALAIVIDRLTQGVARRFEPPV

Secondary structure (DSSP, 8-state):
-HHHHHHHHHHHHHHHHHHTHHHHHHTT--SHHHHHHHHHHHT-HHHHHHHHHHHHHHHHHHHHHHHHHHHHT----

Foldseek 3Di:
DVLVVVLVVLLVVLVVVLVCLLVVVVVPDDDLSVQLVVCVVVVPVVSNVVSVVVSVVVSVVSSVVSVVVSVVPPDDD

Radius of gyration: 16.08 Å; chains: 1; bounding box: 40×21×43 Å